Protein AF-A0A8T4A0U0-F1 (afdb_monomer)

pLDDT: mean 72.63, std 15.57, range [42.16, 94.19]

Radius of gyration: 21.51 Å; Cα contacts (8 Å, |Δi|>4): 151; chains: 1; bounding box: 48×40×64 Å

Secondary structure (DSSP, 8-state):
-HHHHHHHHHHHHHHHHHHHHHHHHHHHHHHHHHHHHHHHTTS-EEEEE-SSSEEEEEEE-SSSSEEEEEEEEE---TT-HHHHHHTTTS----EEEEEEEEPHHHHHHHHHHHHT--SHHHHHHHHHHHHHHHHHH--HHHHHHHHHHHT-

Mean predicted aligned error: 11.61 Å

Solvent-accessible surface area (backbone atoms only — not comparable to full-atom values): 8470 Å² total; per-residue (Å²): 113,67,65,62,51,52,53,51,53,53,53,51,52,49,52,52,43,28,54,53,16,48,52,50,50,52,54,48,52,52,49,52,52,50,52,49,53,67,70,42,72,88,45,64,70,47,76,45,81,32,80,94,57,27,36,29,39,36,37,52,36,96,69,75,63,38,44,34,40,40,39,36,40,37,52,61,66,56,36,42,70,62,44,72,72,39,51,86,78,41,90,82,60,69,44,76,49,79,49,73,40,62,34,68,72,51,48,51,56,53,50,56,54,59,73,71,54,89,43,81,76,47,50,62,54,46,46,50,46,49,50,47,45,50,49,65,67,34,41,73,67,49,48,54,51,50,54,57,60,72,74,108

Nearest PDB structures (foldseek):
  6exp-assembly1_B  TM=4.667E-01  e=1.334E+00  Sulfolobus islandicus rudivirus 3
  2pso-assembly3_C  TM=5.145E-01  e=4.246E+00  Homo sapiens

Foldseek 3Di:
DVVVVVVVVVVVVLVVQLVVQVVVLVVLQCVLVVLVCVLLVPWDWDWDDDPPRKIKIKTADPDDFFGIKIKIKHADRSSGPVCVVCVVPDVDGIDMDIDTHGDVVSVVVLVVVVVPPPDPVVVVVNVVVVVVVVVVVPPVSVCSSVVVSVVD

Sequence (152 aa):
MNEVRIIMIIAFAAIVVFMIGNYTNAKKLDRYAGTLQSKAKNRKVKYAPYGTDGFKARIQFDEGPMTQLDLAFKLVDRYNFMHYLLCFCTKDSDTMAVWCRLRDETKKKLLVSRLNAAHPKQLVEEEKKIYAVFDRINDARVNEVFDALLQI

Structure (mmCIF, N/CA/C/O backbone):
data_AF-A0A8T4A0U0-F1
#
_entry.id   AF-A0A8T4A0U0-F1
#
loop_
_atom_site.group_PDB
_atom_site.id
_atom_site.type_symbol
_atom_site.label_atom_id
_atom_site.label_alt_id
_atom_site.label_comp_id
_atom_site.label_asym_id
_atom_site.label_entity_id
_atom_site.label_seq_id
_atom_site.pdbx_PDB_ins_code
_atom_site.Cartn_x
_atom_site.Cartn_y
_atom_site.Cartn_z
_atom_site.occupancy
_atom_site.B_iso_or_equiv
_atom_site.auth_seq_id
_atom_site.auth_comp_id
_atom_site.auth_asym_id
_atom_site.auth_atom_id
_atom_site.pdbx_PDB_model_num
ATOM 1 N N . MET A 1 1 ? 29.405 -2.727 -33.351 1.00 66.75 1 MET A N 1
ATOM 2 C CA . MET A 1 1 ? 28.359 -1.694 -33.573 1.00 66.75 1 MET A CA 1
ATOM 3 C C . MET A 1 1 ? 26.954 -2.186 -33.214 1.00 66.75 1 MET A C 1
ATOM 5 O O . MET A 1 1 ? 26.252 -1.475 -32.507 1.00 66.75 1 MET A O 1
ATOM 9 N N . ASN A 1 2 ? 26.550 -3.393 -33.631 1.00 88.62 2 ASN A N 1
ATOM 10 C CA . ASN A 1 2 ? 25.223 -3.943 -33.301 1.00 88.62 2 ASN A CA 1
ATOM 11 C C . ASN A 1 2 ? 25.034 -4.234 -31.803 1.00 88.62 2 ASN A C 1
ATOM 13 O O . ASN A 1 2 ? 23.975 -3.936 -31.267 1.00 88.62 2 ASN A O 1
ATOM 17 N N . GLU A 1 3 ? 26.065 -4.723 -31.111 1.00 91.00 3 GLU A N 1
ATOM 18 C CA . GLU A 1 3 ? 26.021 -4.993 -29.663 1.00 91.00 3 GLU A CA 1
ATOM 19 C C . GLU A 1 3 ? 25.718 -3.734 -28.842 1.00 91.00 3 GLU A C 1
ATOM 21 O O . GLU A 1 3 ? 24.794 -3.726 -28.037 1.00 91.00 3 GLU A O 1
ATOM 26 N N . VAL A 1 4 ? 26.426 -2.632 -29.116 1.00 92.38 4 VAL A N 1
ATOM 27 C CA . VAL A 1 4 ? 26.180 -1.334 -28.465 1.00 92.38 4 VAL A CA 1
ATOM 28 C C . VAL A 1 4 ? 24.745 -0.868 -28.712 1.00 92.38 4 VAL A C 1
ATOM 30 O O . VAL A 1 4 ? 24.080 -0.383 -27.802 1.00 92.38 4 VAL A O 1
ATOM 33 N N . ARG A 1 5 ? 24.229 -1.065 -29.931 1.00 94.00 5 ARG A N 1
ATOM 34 C CA . ARG A 1 5 ? 22.849 -0.713 -30.283 1.00 94.00 5 ARG A CA 1
ATOM 35 C C . ARG A 1 5 ? 21.831 -1.541 -29.496 1.00 94.00 5 ARG A C 1
ATOM 37 O O . ARG A 1 5 ? 20.853 -0.982 -29.014 1.00 94.00 5 ARG A O 1
ATOM 44 N N . ILE A 1 6 ? 22.077 -2.841 -29.336 1.00 93.75 6 ILE A N 1
ATOM 45 C CA . ILE A 1 6 ? 21.231 -3.744 -28.545 1.00 93.75 6 ILE A CA 1
ATOM 46 C C . ILE A 1 6 ? 21.232 -3.324 -27.072 1.00 93.75 6 ILE A C 1
ATOM 48 O O . ILE A 1 6 ? 20.163 -3.182 -26.484 1.00 93.75 6 ILE A O 1
ATOM 52 N N . ILE A 1 7 ? 22.406 -3.047 -26.495 1.00 93.38 7 ILE A N 1
ATOM 53 C CA . ILE A 1 7 ? 22.531 -2.587 -25.103 1.00 93.38 7 ILE A CA 1
ATOM 54 C C . ILE A 1 7 ? 21.748 -1.285 -24.895 1.00 93.38 7 ILE A C 1
ATOM 56 O O . ILE A 1 7 ? 20.990 -1.171 -23.934 1.00 93.38 7 ILE A O 1
ATOM 60 N N . MET A 1 8 ? 21.868 -0.332 -25.823 1.00 94.06 8 MET A N 1
ATOM 61 C CA . MET A 1 8 ? 21.136 0.938 -25.766 1.00 94.06 8 MET A CA 1
ATOM 62 C C . MET A 1 8 ? 19.618 0.740 -25.810 1.00 94.06 8 MET A C 1
ATOM 64 O O . MET A 1 8 ? 18.896 1.389 -25.056 1.00 94.06 8 MET A O 1
ATOM 68 N N . ILE A 1 9 ? 19.125 -0.169 -26.657 1.00 93.62 9 ILE A N 1
ATOM 69 C CA . ILE A 1 9 ? 17.691 -0.478 -26.748 1.00 93.62 9 ILE A CA 1
ATOM 70 C C . ILE A 1 9 ? 17.186 -1.099 -25.440 1.00 93.62 9 ILE A C 1
ATOM 72 O O . ILE A 1 9 ? 16.143 -0.685 -24.935 1.00 93.62 9 ILE A O 1
ATOM 76 N N . ILE A 1 10 ? 17.928 -2.050 -24.865 1.00 91.50 10 ILE A N 1
ATOM 77 C CA . ILE A 1 10 ? 17.556 -2.701 -23.599 1.00 91.50 10 ILE A CA 1
ATOM 78 C C . ILE A 1 10 ? 17.548 -1.687 -22.451 1.00 91.50 10 ILE A C 1
ATOM 80 O O . ILE A 1 10 ? 16.588 -1.634 -21.684 1.00 91.50 10 ILE A O 1
ATOM 84 N N . ALA A 1 11 ? 18.580 -0.846 -22.354 1.00 91.94 11 ALA A N 1
ATOM 85 C CA . ALA A 1 11 ? 18.660 0.192 -21.332 1.00 91.94 11 ALA A CA 1
ATOM 86 C C . ALA A 1 11 ? 17.498 1.190 -21.451 1.00 91.94 11 ALA A C 1
ATOM 88 O O . ALA A 1 11 ? 16.854 1.517 -20.455 1.00 91.94 11 ALA A O 1
ATOM 89 N N . PHE A 1 12 ? 17.180 1.624 -22.673 1.00 94.19 12 PHE A N 1
ATOM 90 C CA . PHE A 1 12 ? 16.047 2.509 -22.921 1.00 94.19 12 PHE A CA 1
ATOM 91 C C . PHE A 1 12 ? 14.716 1.862 -22.514 1.00 94.19 12 PHE A C 1
ATOM 93 O O . PHE A 1 12 ? 13.919 2.483 -21.812 1.00 94.19 12 PHE A O 1
ATOM 100 N N . ALA A 1 13 ? 14.496 0.597 -22.883 1.00 89.62 13 ALA A N 1
ATOM 101 C CA . ALA A 1 13 ? 13.303 -0.144 -22.484 1.00 89.62 13 ALA A CA 1
ATOM 102 C C . ALA A 1 13 ? 13.182 -0.261 -20.95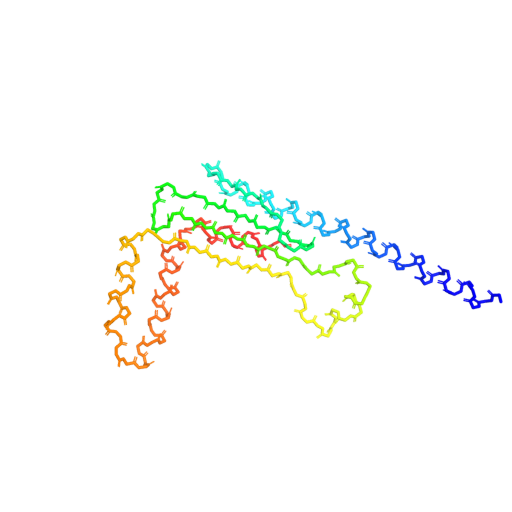4 1.00 89.62 13 ALA A C 1
ATOM 104 O O . ALA A 1 13 ? 12.100 -0.045 -20.408 1.00 89.62 13 ALA A O 1
ATOM 105 N N . ALA A 1 14 ? 14.288 -0.526 -20.252 1.00 87.62 14 ALA A N 1
ATOM 106 C CA . ALA A 1 14 ? 14.306 -0.588 -18.792 1.00 87.62 14 ALA A CA 1
ATOM 107 C C . ALA A 1 14 ? 13.918 0.755 -18.148 1.00 87.62 14 ALA A C 1
ATOM 109 O O . ALA A 1 14 ? 13.119 0.774 -17.213 1.00 87.62 14 ALA A O 1
ATOM 110 N N . ILE A 1 15 ? 14.415 1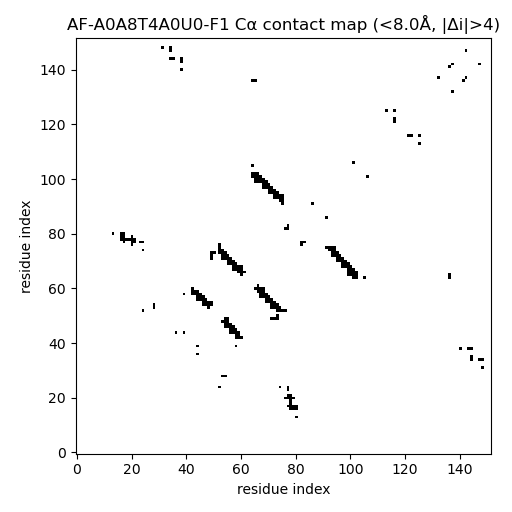.879 -18.678 1.00 90.94 15 ILE A N 1
ATOM 111 C CA . ILE A 1 15 ? 14.061 3.226 -18.197 1.00 90.94 15 ILE A CA 1
ATOM 112 C C . ILE A 1 15 ? 12.569 3.508 -18.404 1.00 90.94 15 ILE A C 1
ATOM 114 O O . ILE A 1 15 ? 11.903 4.018 -17.502 1.00 90.94 15 ILE A O 1
ATOM 118 N N . VAL A 1 16 ? 12.022 3.162 -19.572 1.00 90.81 16 VAL A N 1
ATOM 119 C CA . VAL A 1 16 ? 10.593 3.351 -19.864 1.00 90.81 16 VAL A CA 1
ATOM 120 C C . VAL A 1 16 ? 9.731 2.538 -18.897 1.00 90.81 16 VAL A C 1
ATOM 122 O O . VAL A 1 16 ? 8.794 3.081 -18.312 1.00 90.81 16 VAL A O 1
ATOM 125 N N . VAL A 1 17 ? 10.071 1.266 -18.670 1.00 88.50 17 VAL A N 1
ATOM 126 C CA . VAL A 1 17 ? 9.345 0.410 -17.720 1.00 88.50 17 VAL A CA 1
ATOM 127 C C . VAL A 1 17 ? 9.441 0.949 -16.295 1.00 88.50 17 VAL A C 1
ATOM 129 O O . VAL A 1 17 ? 8.427 0.998 -15.601 1.00 88.50 17 VAL A O 1
ATOM 132 N N . PHE A 1 18 ? 10.615 1.428 -15.881 1.00 88.69 18 PHE A N 1
ATOM 133 C CA . PHE A 1 18 ? 10.799 2.067 -14.580 1.00 88.69 18 PHE A CA 1
ATOM 134 C C . PHE A 1 18 ? 9.873 3.279 -14.405 1.00 88.69 18 PHE A C 1
ATOM 136 O O . PHE A 1 18 ? 9.171 3.380 -13.397 1.00 88.69 18 PHE A O 1
ATOM 143 N N . MET A 1 19 ? 9.811 4.172 -15.400 1.00 88.44 19 MET A N 1
ATOM 144 C CA . MET A 1 19 ? 8.946 5.355 -15.343 1.00 88.44 19 MET A CA 1
ATOM 145 C C . MET A 1 19 ? 7.460 4.986 -15.285 1.00 88.44 19 MET A C 1
ATOM 147 O O . MET A 1 19 ? 6.725 5.527 -14.458 1.00 88.44 19 MET A O 1
ATOM 151 N N . ILE A 1 20 ? 7.017 4.039 -16.119 1.00 88.81 20 ILE A N 1
ATOM 152 C CA . ILE A 1 20 ? 5.622 3.572 -16.134 1.00 88.81 20 ILE A CA 1
ATOM 153 C C . ILE A 1 20 ? 5.260 2.902 -14.803 1.00 88.81 20 ILE A C 1
ATOM 155 O O . ILE A 1 20 ? 4.187 3.161 -14.248 1.00 88.81 20 ILE A O 1
ATOM 159 N N . GLY A 1 21 ? 6.155 2.070 -14.271 1.00 85.56 21 GLY A N 1
ATOM 160 C CA . GLY A 1 21 ? 5.981 1.389 -12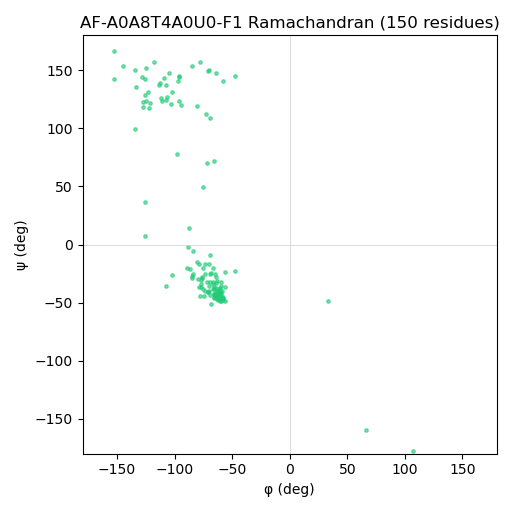.993 1.00 85.56 21 GLY A CA 1
ATOM 161 C C . GLY A 1 21 ? 5.835 2.362 -11.828 1.00 85.56 21 GLY A C 1
ATOM 162 O O . GLY A 1 21 ? 4.867 2.266 -11.074 1.00 85.56 21 GLY A O 1
ATOM 163 N N . ASN A 1 22 ? 6.731 3.350 -11.736 1.00 86.44 22 ASN A N 1
ATOM 164 C CA . ASN A 1 22 ? 6.662 4.396 -10.714 1.00 86.44 22 ASN A CA 1
ATOM 165 C C . ASN A 1 22 ? 5.385 5.226 -10.816 1.00 86.44 22 ASN A C 1
ATOM 167 O O . ASN A 1 22 ? 4.716 5.450 -9.810 1.00 86.44 22 ASN A O 1
ATOM 171 N N . TYR A 1 23 ? 5.008 5.642 -12.026 1.00 88.44 23 TYR A N 1
ATOM 172 C CA . TYR A 1 23 ? 3.774 6.396 -12.232 1.00 88.44 23 TYR A CA 1
ATOM 173 C C . TYR A 1 23 ? 2.536 5.588 -11.815 1.00 88.44 23 TYR A C 1
ATOM 175 O O . TYR A 1 23 ? 1.635 6.103 -11.152 1.00 88.44 23 TYR A O 1
ATOM 183 N N . THR A 1 24 ? 2.506 4.299 -12.159 1.00 86.12 24 THR A N 1
ATOM 184 C CA . THR A 1 24 ? 1.403 3.402 -11.796 1.00 86.12 24 THR A CA 1
ATOM 185 C C . THR A 1 24 ? 1.326 3.193 -10.284 1.00 86.12 24 THR A C 1
ATOM 187 O O . THR A 1 24 ? 0.231 3.249 -9.722 1.00 86.12 24 THR A O 1
ATOM 190 N N . ASN A 1 25 ? 2.467 2.996 -9.615 1.00 87.38 25 ASN A N 1
ATOM 191 C CA . ASN A 1 25 ? 2.527 2.872 -8.159 1.00 87.38 25 ASN A CA 1
ATOM 192 C C . ASN A 1 25 ? 2.060 4.159 -7.471 1.00 87.38 25 ASN A C 1
ATOM 194 O O . ASN A 1 25 ? 1.181 4.088 -6.615 1.00 87.38 25 ASN A O 1
ATOM 198 N N . ALA A 1 26 ? 2.547 5.326 -7.900 1.00 86.00 26 ALA A N 1
ATOM 199 C CA . ALA A 1 26 ? 2.110 6.615 -7.365 1.00 86.00 26 ALA A CA 1
ATOM 200 C C . ALA A 1 26 ? 0.587 6.792 -7.488 1.00 86.00 26 ALA A C 1
ATOM 202 O O . ALA A 1 26 ? -0.098 7.044 -6.498 1.00 86.00 26 ALA A O 1
ATOM 203 N N . LYS A 1 27 ? 0.028 6.523 -8.676 1.00 87.94 27 LYS A N 1
ATOM 204 C CA . LYS A 1 27 ? -1.419 6.608 -8.918 1.00 87.94 27 LYS A CA 1
ATOM 205 C C . LYS A 1 27 ? -2.228 5.648 -8.035 1.00 87.94 27 LYS A C 1
ATOM 207 O O . LYS A 1 27 ? -3.325 5.994 -7.597 1.00 87.94 27 LYS A O 1
ATOM 212 N N . LYS A 1 28 ? -1.718 4.438 -7.777 1.00 85.06 28 LYS A N 1
ATOM 213 C CA . LYS A 1 28 ? -2.362 3.473 -6.871 1.00 85.06 28 LYS A CA 1
ATOM 214 C C . LYS A 1 28 ? -2.309 3.927 -5.413 1.00 85.06 28 LYS A C 1
ATOM 216 O O . LYS A 1 28 ? -3.334 3.848 -4.741 1.00 85.06 28 LYS A O 1
ATOM 221 N N . LEU A 1 29 ? -1.166 4.436 -4.942 1.00 85.50 29 LEU A N 1
ATOM 222 C CA . LEU A 1 29 ? -1.036 4.981 -3.583 1.00 85.50 29 LEU A CA 1
ATOM 223 C C . LEU A 1 29 ? -2.031 6.121 -3.359 1.00 85.50 29 LEU A C 1
ATOM 225 O O . LEU A 1 29 ? -2.759 6.097 -2.368 1.00 85.50 29 LEU A O 1
ATOM 229 N N . ASP A 1 30 ? -2.128 7.050 -4.312 1.00 86.88 30 ASP A N 1
ATOM 230 C CA . ASP A 1 30 ? -3.078 8.164 -4.251 1.00 86.88 30 ASP A CA 1
ATOM 231 C C . ASP A 1 30 ? -4.525 7.673 -4.205 1.00 86.88 30 ASP A C 1
ATOM 233 O O . ASP A 1 30 ? -5.339 8.175 -3.427 1.00 86.88 30 ASP A O 1
ATOM 237 N N . ARG A 1 31 ? -4.860 6.644 -4.992 1.00 85.19 31 ARG A N 1
ATOM 238 C CA . ARG A 1 31 ? -6.204 6.055 -4.988 1.00 85.19 31 ARG A CA 1
ATOM 239 C C . ARG A 1 31 ? -6.526 5.376 -3.657 1.00 85.19 31 ARG A C 1
ATOM 241 O O . ARG A 1 31 ? -7.634 5.556 -3.147 1.00 85.19 31 ARG A O 1
ATOM 248 N N . TYR A 1 32 ? -5.584 4.635 -3.077 1.00 83.06 32 TYR A N 1
ATOM 249 C CA . TYR A 1 32 ? -5.764 4.000 -1.769 1.00 83.06 32 TYR A CA 1
ATOM 250 C C . TYR A 1 32 ? -5.896 5.038 -0.651 1.00 83.06 32 TYR A C 1
ATOM 252 O O . TYR A 1 32 ? -6.820 4.946 0.158 1.00 83.06 32 TYR A O 1
ATOM 260 N N . ALA A 1 33 ? -5.044 6.064 -0.638 1.00 84.19 33 ALA A N 1
ATOM 261 C CA . ALA A 1 33 ? -5.120 7.159 0.324 1.00 84.19 33 ALA A CA 1
ATOM 262 C C . ALA A 1 33 ? -6.431 7.953 0.184 1.00 84.19 33 ALA A C 1
ATOM 264 O O . ALA A 1 33 ? -7.110 8.210 1.179 1.00 84.19 33 ALA A O 1
ATOM 265 N N . GLY A 1 34 ? -6.845 8.279 -1.043 1.00 83.62 34 GLY A N 1
ATOM 266 C CA . GLY A 1 34 ? -8.105 8.974 -1.315 1.00 83.62 34 GLY A CA 1
ATOM 267 C C . GLY A 1 34 ? -9.330 8.158 -0.893 1.00 83.62 34 GLY A C 1
ATOM 268 O O . GLY A 1 34 ? -10.228 8.680 -0.228 1.00 83.62 34 GLY A O 1
ATOM 269 N N . THR A 1 35 ? -9.341 6.855 -1.193 1.00 81.06 35 THR A N 1
ATOM 270 C CA . THR A 1 35 ? -10.402 5.934 -0.748 1.00 81.06 35 THR A CA 1
ATOM 271 C C . THR A 1 35 ? -10.468 5.900 0.775 1.00 81.06 35 THR A C 1
ATOM 273 O O . THR A 1 35 ? -11.545 6.085 1.350 1.00 81.06 35 THR A O 1
ATOM 276 N N . LEU A 1 36 ? -9.317 5.779 1.440 1.00 80.88 36 LEU A N 1
ATOM 277 C CA . LEU A 1 36 ? -9.242 5.764 2.895 1.00 80.88 36 LEU A CA 1
ATOM 278 C C . LEU A 1 36 ? -9.747 7.070 3.518 1.00 80.88 36 LEU A C 1
ATOM 280 O O . LEU A 1 36 ? -10.541 7.037 4.456 1.00 80.88 36 LEU A O 1
ATOM 284 N N . GLN A 1 37 ? -9.343 8.219 2.977 1.00 81.81 37 GLN A N 1
ATOM 285 C CA . GLN A 1 37 ? -9.785 9.527 3.457 1.00 81.81 37 GLN A CA 1
ATOM 286 C C . GLN A 1 37 ? -11.295 9.720 3.271 1.00 81.81 37 GLN A C 1
ATOM 288 O O . GLN A 1 37 ? -11.979 10.173 4.190 1.00 81.81 37 GLN A O 1
ATOM 293 N N . SER A 1 38 ? -11.832 9.318 2.115 1.00 78.88 38 SER A N 1
ATOM 294 C CA . SER A 1 38 ? -13.262 9.428 1.806 1.00 78.88 38 SER A CA 1
ATOM 295 C C . SER A 1 38 ? -14.141 8.568 2.719 1.00 78.88 38 SER A C 1
ATOM 297 O O . SER A 1 38 ? -15.253 8.966 3.068 1.00 78.88 38 SER A O 1
ATOM 299 N N . LYS A 1 39 ? -13.642 7.404 3.147 1.00 73.31 39 LYS A N 1
ATOM 300 C CA . LYS A 1 39 ? -14.351 6.499 4.059 1.00 73.31 39 LYS A CA 1
ATOM 301 C C . LYS A 1 39 ? -14.145 6.865 5.525 1.00 73.31 39 LYS A C 1
ATOM 303 O O . LYS A 1 39 ? -15.042 6.664 6.340 1.00 73.31 39 LYS A O 1
ATOM 308 N N . ALA A 1 40 ? -13.008 7.469 5.862 1.00 71.19 40 ALA A N 1
ATOM 309 C CA . ALA A 1 40 ? -12.738 7.944 7.211 1.00 71.19 40 ALA A CA 1
ATOM 310 C C . ALA A 1 40 ? -13.581 9.168 7.609 1.00 71.19 40 ALA A C 1
ATOM 312 O O . ALA A 1 40 ? -13.667 9.409 8.808 1.00 71.19 40 ALA A O 1
ATOM 313 N N . LYS A 1 41 ? -14.189 9.883 6.638 1.00 61.81 41 LYS A N 1
ATOM 314 C CA . LYS A 1 41 ? -15.191 10.986 6.655 1.00 61.81 41 LYS A CA 1
ATOM 315 C C . LYS A 1 41 ? -15.172 12.010 7.806 1.00 61.81 41 LYS A C 1
ATOM 317 O O . LYS A 1 41 ? -15.175 13.197 7.525 1.00 61.81 41 LYS A O 1
ATOM 322 N N . ASN A 1 42 ? -15.104 11.585 9.065 1.00 62.50 42 ASN A N 1
ATOM 323 C CA . ASN A 1 42 ? -15.054 12.434 10.261 1.00 62.50 42 ASN A CA 1
ATOM 324 C C . ASN A 1 42 ? -13.863 12.135 11.194 1.00 62.50 42 ASN A C 1
ATOM 326 O O . ASN A 1 42 ? -13.803 12.650 12.307 1.00 62.50 42 ASN A O 1
ATOM 330 N N . ARG A 1 43 ? -12.921 11.280 10.785 1.00 71.88 43 ARG A N 1
ATOM 331 C CA . ARG A 1 43 ? -11.804 10.830 11.626 1.00 71.88 43 ARG A CA 1
ATOM 332 C C . ARG A 1 43 ? -10.490 11.431 11.157 1.00 71.88 43 ARG A C 1
ATOM 334 O O . ARG A 1 43 ? -10.226 11.542 9.961 1.00 71.88 43 ARG A O 1
ATOM 341 N N . LYS A 1 44 ? -9.622 11.765 12.113 1.00 76.12 44 LYS A N 1
ATOM 342 C CA . LYS A 1 44 ? -8.250 12.184 11.814 1.00 76.12 44 LYS A CA 1
ATOM 343 C C . LYS A 1 44 ? -7.468 10.984 11.282 1.00 76.12 44 LYS A C 1
ATOM 345 O O . LYS A 1 44 ? -7.151 10.068 12.042 1.00 76.12 44 LYS A O 1
ATOM 350 N N . VAL A 1 45 ? -7.157 11.015 9.988 1.00 82.75 45 VAL A N 1
ATOM 351 C CA . VAL A 1 45 ? -6.239 10.071 9.344 1.00 82.75 45 VAL A CA 1
ATOM 352 C C . VAL A 1 45 ? -4.862 10.714 9.274 1.00 82.75 45 VAL A C 1
ATOM 354 O O . VAL A 1 45 ? -4.712 11.813 8.745 1.00 82.75 45 VAL A O 1
ATOM 357 N N . LYS A 1 46 ? -3.853 10.046 9.829 1.00 86.81 46 LYS A N 1
ATOM 358 C CA . LYS A 1 46 ? -2.453 10.459 9.700 1.00 86.81 46 LYS A CA 1
ATOM 359 C C . LYS A 1 46 ? -1.737 9.503 8.767 1.00 86.81 46 LYS A C 1
ATOM 361 O O . LYS A 1 46 ? -1.718 8.305 9.038 1.00 86.81 46 LYS A O 1
ATOM 366 N N . TYR A 1 47 ? -1.132 10.042 7.720 1.00 88.62 47 TYR A N 1
ATOM 367 C CA . TYR A 1 47 ? -0.323 9.281 6.778 1.00 88.62 47 TYR A CA 1
ATOM 368 C C . TYR A 1 47 ? 1.158 9.381 7.137 1.00 88.62 47 TYR A C 1
ATOM 370 O O . TYR A 1 47 ? 1.622 10.413 7.621 1.00 88.62 47 TYR A O 1
ATOM 378 N N . ALA A 1 48 ? 1.892 8.301 6.909 1.00 87.62 48 ALA A N 1
ATOM 379 C CA . ALA A 1 48 ? 3.339 8.240 7.044 1.00 87.62 48 ALA A CA 1
ATOM 380 C C . ALA A 1 48 ? 3.912 7.305 5.969 1.00 87.62 48 ALA A C 1
ATOM 382 O O . ALA A 1 48 ? 3.211 6.389 5.543 1.00 87.62 48 ALA A O 1
ATOM 383 N N . PRO A 1 49 ? 5.166 7.480 5.532 1.00 86.94 49 PRO A N 1
ATOM 384 C CA . PRO A 1 49 ? 5.793 6.551 4.594 1.00 86.94 49 PRO A CA 1
ATOM 385 C C . PRO A 1 49 ? 5.953 5.145 5.201 1.00 86.94 49 PRO A C 1
ATOM 387 O O . PRO A 1 49 ? 6.165 4.989 6.410 1.00 86.94 49 PRO A O 1
ATOM 390 N N . TYR A 1 50 ? 5.855 4.110 4.361 1.00 84.56 50 TYR A N 1
ATOM 391 C CA . TYR A 1 50 ? 6.094 2.715 4.735 1.00 84.56 50 TYR A CA 1
ATOM 392 C C . TYR A 1 50 ? 6.962 1.994 3.706 1.00 84.56 50 TYR A C 1
ATOM 394 O O . TYR A 1 50 ? 6.471 1.510 2.691 1.00 84.56 50 TYR A O 1
ATOM 402 N N . GLY A 1 51 ? 8.258 1.881 3.996 1.00 81.06 51 GLY A N 1
ATOM 403 C CA . GLY A 1 51 ? 9.214 1.378 3.010 1.00 81.06 51 GLY A CA 1
ATOM 404 C C . GLY A 1 51 ? 9.359 2.342 1.828 1.00 81.06 51 GLY A C 1
ATOM 405 O O . GLY A 1 51 ? 9.056 3.527 1.960 1.00 81.06 51 GLY A O 1
ATOM 406 N N . THR A 1 52 ? 9.843 1.835 0.696 1.00 77.00 52 THR A N 1
ATOM 407 C CA . THR A 1 52 ? 10.001 2.604 -0.550 1.00 77.00 52 THR A CA 1
ATOM 408 C C . THR A 1 52 ? 8.680 2.817 -1.287 1.00 77.00 52 THR A C 1
ATOM 410 O O . THR A 1 52 ? 8.449 3.904 -1.801 1.00 77.00 52 THR A O 1
ATOM 413 N N . ASP A 1 53 ? 7.788 1.823 -1.271 1.00 78.44 53 ASP A N 1
ATOM 414 C CA . ASP A 1 53 ? 6.610 1.767 -2.152 1.00 78.44 53 ASP A CA 1
ATOM 415 C C . ASP A 1 53 ? 5.299 1.595 -1.379 1.00 78.44 53 ASP A C 1
ATOM 417 O O . ASP A 1 53 ? 4.379 0.878 -1.780 1.00 78.44 53 ASP A O 1
ATOM 421 N N . GLY A 1 54 ? 5.215 2.222 -0.210 1.00 86.06 54 GLY A N 1
ATOM 422 C CA . GLY A 1 54 ? 4.086 2.049 0.685 1.00 86.06 54 GLY A CA 1
ATOM 423 C C . GLY A 1 54 ? 3.817 3.244 1.581 1.00 86.06 54 GLY A C 1
ATOM 424 O O . GLY A 1 54 ? 4.648 4.137 1.758 1.00 86.06 54 GLY A O 1
ATOM 425 N N . PHE A 1 55 ? 2.642 3.231 2.204 1.00 88.56 55 PHE A N 1
ATOM 426 C CA . PHE A 1 55 ? 2.288 4.179 3.253 1.00 88.56 55 PHE A CA 1
ATOM 427 C C . PHE A 1 55 ? 1.632 3.471 4.436 1.00 88.56 55 PHE A C 1
ATOM 429 O O . PHE A 1 55 ? 0.952 2.454 4.296 1.00 88.56 55 PHE A O 1
ATOM 436 N N . LYS A 1 56 ? 1.817 4.044 5.623 1.00 89.94 56 LYS A N 1
ATOM 437 C CA . LYS A 1 56 ? 1.006 3.759 6.799 1.00 89.94 56 LYS A CA 1
ATOM 438 C C . LYS A 1 56 ? -0.074 4.811 6.933 1.00 89.94 56 LYS A C 1
ATOM 440 O O . LYS A 1 56 ? 0.195 5.998 6.763 1.00 89.94 56 LYS A O 1
ATOM 445 N N . ALA A 1 57 ? -1.264 4.385 7.314 1.00 87.06 57 ALA A N 1
ATOM 446 C CA . ALA A 1 57 ? -2.326 5.273 7.731 1.00 87.06 57 ALA A CA 1
ATOM 447 C C . ALA A 1 57 ? -2.784 4.913 9.137 1.00 87.06 57 ALA A C 1
ATOM 449 O O . ALA A 1 57 ? -3.059 3.758 9.443 1.00 87.06 57 ALA A O 1
ATOM 450 N N . ARG A 1 58 ? -2.879 5.923 9.994 1.00 88.69 58 ARG A N 1
ATOM 451 C CA . ARG A 1 58 ? -3.400 5.798 11.350 1.00 88.69 58 ARG A CA 1
ATOM 452 C C . ARG A 1 58 ? -4.730 6.511 11.447 1.00 88.69 58 ARG A C 1
ATOM 454 O O . ARG A 1 58 ? -4.791 7.716 11.214 1.00 88.69 58 ARG A O 1
ATOM 461 N N . ILE A 1 59 ? -5.755 5.785 11.865 1.00 84.38 59 ILE A N 1
ATOM 462 C CA . ILE A 1 59 ? -7.099 6.295 12.118 1.00 84.38 59 ILE A CA 1
ATOM 463 C C . ILE A 1 59 ? -7.357 6.221 13.620 1.00 84.38 59 ILE A C 1
ATOM 465 O O . ILE A 1 59 ? -7.195 5.168 14.237 1.00 84.38 59 ILE A O 1
ATOM 469 N N . GLN A 1 60 ? -7.742 7.345 14.220 1.00 84.31 60 GLN A N 1
ATOM 470 C CA . GLN A 1 60 ? -8.133 7.405 15.630 1.00 84.31 60 GLN A CA 1
ATOM 471 C C . GLN A 1 60 ? -9.654 7.318 15.782 1.00 84.31 60 GLN A C 1
ATOM 473 O O . GLN A 1 60 ? -10.412 7.817 14.944 1.00 84.31 60 GLN A O 1
ATOM 478 N N . PHE A 1 61 ? -10.088 6.641 16.845 1.00 78.12 61 PHE A N 1
ATOM 479 C CA . PHE A 1 61 ? -11.494 6.403 17.153 1.00 78.12 61 PHE A CA 1
ATOM 480 C C . PHE A 1 61 ? -11.812 6.975 18.534 1.00 78.12 61 PHE A C 1
ATOM 482 O O . PHE A 1 61 ? -11.261 6.516 19.534 1.00 78.12 61 PHE A O 1
ATOM 489 N N . ASP A 1 62 ? -12.712 7.959 18.577 1.00 76.19 62 ASP A N 1
ATOM 490 C CA . ASP A 1 62 ? -13.182 8.561 19.833 1.00 76.19 62 ASP A CA 1
ATOM 491 C C . ASP A 1 62 ? -14.204 7.650 20.543 1.00 76.19 62 ASP A C 1
ATOM 493 O O . ASP A 1 62 ? -14.204 7.508 21.769 1.00 76.19 62 ASP A O 1
ATOM 497 N N . GLU A 1 63 ? -15.011 6.937 19.754 1.00 70.31 63 GLU A N 1
ATOM 498 C CA . GLU A 1 63 ? -16.055 6.015 20.207 1.00 70.31 63 GLU A CA 1
ATOM 499 C C . GLU A 1 63 ? -15.877 4.615 19.606 1.00 70.31 63 GLU A C 1
ATOM 501 O O . GLU A 1 63 ? -15.359 4.454 18.495 1.00 70.31 63 GLU A O 1
ATOM 506 N N . GLY A 1 64 ? -16.349 3.603 20.341 1.00 69.12 64 GLY A N 1
ATOM 507 C CA . GLY A 1 64 ? -16.314 2.197 19.941 1.00 69.12 64 GLY A CA 1
ATOM 508 C C . GLY A 1 64 ? -15.285 1.341 20.700 1.00 69.12 64 GLY A C 1
ATOM 509 O O . GLY A 1 64 ? -14.610 1.811 21.622 1.00 69.12 64 GLY A O 1
ATOM 510 N N . PRO A 1 65 ? -15.169 0.050 20.335 1.00 64.88 65 PRO A N 1
ATOM 511 C CA . PRO A 1 65 ? -14.315 -0.918 21.032 1.00 64.88 65 PRO A CA 1
ATOM 512 C C . PRO A 1 65 ? -12.812 -0.717 20.769 1.00 64.88 65 PRO A C 1
ATOM 514 O O . PRO A 1 65 ? -11.977 -1.236 21.522 1.00 64.88 65 PRO A O 1
ATOM 517 N N . MET A 1 66 ? -12.471 0.030 19.718 1.00 70.12 66 MET A N 1
ATOM 518 C CA . MET A 1 66 ? -11.116 0.387 19.300 1.00 70.12 66 MET A CA 1
ATOM 519 C C . MET A 1 66 ? -10.809 1.844 19.650 1.00 70.12 66 MET A C 1
ATOM 521 O O . MET A 1 66 ? -11.683 2.701 19.603 1.00 70.12 66 MET A O 1
ATOM 525 N N . THR A 1 67 ? -9.548 2.131 19.955 1.00 79.81 67 THR A N 1
ATOM 526 C CA . THR A 1 67 ? -9.021 3.497 20.097 1.00 79.81 67 THR A CA 1
ATOM 527 C C . THR A 1 67 ? -8.215 3.925 18.870 1.00 79.81 67 THR A C 1
ATOM 529 O O . THR A 1 67 ? -8.122 5.113 18.563 1.00 79.81 67 THR A O 1
ATOM 532 N N . GLN A 1 68 ? -7.63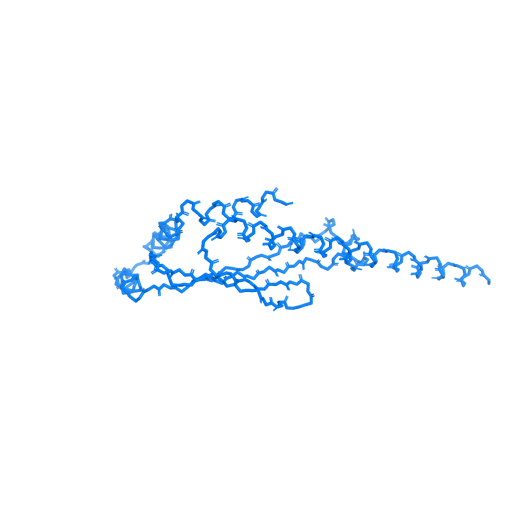8 2.964 18.143 1.00 82.25 68 GLN A N 1
ATOM 533 C CA . GLN A 1 68 ? -6.775 3.226 16.993 1.00 82.25 68 GLN A CA 1
ATOM 534 C C . GLN A 1 68 ? -6.804 2.060 16.001 1.00 82.25 68 GLN A C 1
ATOM 536 O O . GLN A 1 68 ? -6.795 0.900 16.412 1.00 82.25 68 GLN A O 1
ATOM 541 N N . LEU A 1 69 ? -6.765 2.381 14.711 1.00 82.38 69 LEU A N 1
ATOM 542 C CA . LEU A 1 69 ? -6.515 1.457 13.607 1.00 82.38 69 LEU A CA 1
ATOM 543 C C . LEU A 1 69 ? -5.277 1.951 12.855 1.00 82.38 69 LEU A C 1
ATOM 545 O O . LEU A 1 69 ? -5.250 3.090 12.395 1.00 82.38 69 LEU A O 1
ATOM 549 N N . ASP A 1 70 ? -4.253 1.115 12.752 1.00 84.31 70 ASP A N 1
ATOM 550 C CA . ASP A 1 70 ? -3.091 1.342 11.903 1.00 84.31 70 ASP A CA 1
ATOM 551 C C . ASP A 1 70 ? -3.179 0.407 10.696 1.00 84.31 70 ASP A C 1
ATOM 553 O O . ASP A 1 70 ? -3.308 -0.807 10.835 1.00 84.31 70 ASP A O 1
ATOM 557 N N . LEU A 1 71 ? -3.083 0.979 9.507 1.00 84.31 71 LEU A N 1
ATOM 558 C CA . LEU A 1 71 ? -3.018 0.284 8.232 1.00 84.31 71 LEU A CA 1
ATOM 559 C C . LEU A 1 71 ? -1.627 0.513 7.656 1.00 84.31 71 LEU A C 1
ATOM 561 O O . LEU A 1 71 ? -1.111 1.626 7.738 1.00 84.31 71 LEU A O 1
ATOM 565 N N . ALA A 1 72 ? -1.019 -0.503 7.063 1.00 85.56 72 ALA A N 1
ATOM 566 C CA . ALA A 1 72 ? 0.164 -0.339 6.236 1.00 85.56 72 ALA A CA 1
ATOM 567 C C . ALA A 1 72 ? -0.059 -1.006 4.888 1.00 85.56 72 ALA A C 1
ATOM 569 O O . ALA A 1 72 ? -0.319 -2.203 4.821 1.00 85.56 72 ALA A O 1
ATOM 570 N N . PHE A 1 73 ? 0.076 -0.215 3.834 1.00 83.69 73 PHE A N 1
ATOM 571 C CA . PHE A 1 73 ? 0.029 -0.664 2.454 1.00 83.69 73 PHE A CA 1
ATOM 572 C C . PHE A 1 73 ? 1.446 -0.732 1.930 1.00 83.69 73 PHE A C 1
ATOM 574 O O . PHE A 1 73 ? 2.198 0.233 2.071 1.00 83.69 73 PHE A O 1
ATOM 581 N N . LYS A 1 74 ? 1.796 -1.849 1.306 1.00 84.50 74 LYS A N 1
ATOM 582 C CA . LYS A 1 74 ? 3.033 -2.002 0.555 1.00 84.50 74 LYS A CA 1
ATOM 583 C C . LYS A 1 74 ? 2.680 -2.509 -0.834 1.00 84.50 74 LYS A C 1
ATOM 585 O O . LYS A 1 74 ? 2.108 -3.591 -0.977 1.00 84.50 74 LYS A O 1
ATOM 590 N N . LEU A 1 75 ? 3.007 -1.704 -1.838 1.00 83.75 75 LEU A N 1
ATOM 591 C CA . LEU A 1 75 ? 2.850 -2.089 -3.228 1.00 83.75 75 LEU A CA 1
ATOM 592 C C . LEU A 1 75 ? 3.971 -3.024 -3.658 1.00 83.75 75 LEU A C 1
ATOM 594 O O . LEU A 1 75 ? 5.059 -3.032 -3.083 1.00 83.75 75 LEU A O 1
ATOM 598 N N . VAL A 1 76 ? 3.691 -3.789 -4.706 1.00 84.12 76 VAL A N 1
ATOM 599 C CA . VAL A 1 76 ? 4.727 -4.523 -5.430 1.00 84.12 76 VAL A CA 1
ATOM 600 C C . VAL A 1 76 ? 5.609 -3.552 -6.226 1.00 84.12 76 VAL A C 1
ATOM 602 O O . VAL A 1 76 ? 5.141 -2.513 -6.710 1.00 84.12 76 VAL A O 1
ATOM 60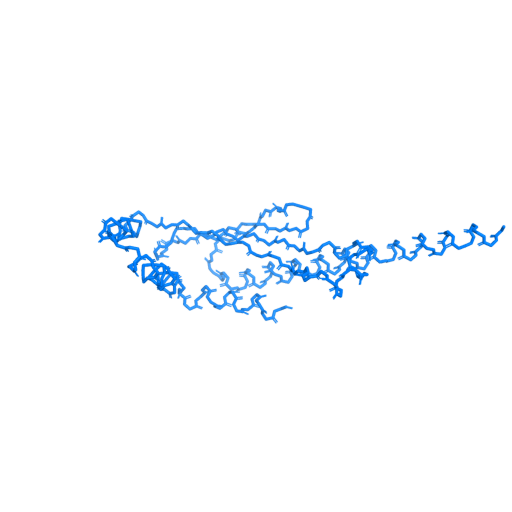5 N N . ASP A 1 77 ? 6.876 -3.918 -6.406 1.00 80.56 77 ASP A N 1
ATOM 606 C CA . ASP A 1 77 ? 7.886 -3.159 -7.149 1.00 80.56 77 ASP A CA 1
ATOM 607 C C . ASP A 1 77 ? 7.633 -3.202 -8.666 1.00 80.56 77 ASP A C 1
ATOM 609 O O . ASP A 1 77 ? 8.367 -3.812 -9.442 1.00 80.56 77 ASP A O 1
ATOM 613 N N . ARG A 1 78 ? 6.574 -2.527 -9.124 1.00 80.00 78 ARG A N 1
ATOM 614 C CA . ARG A 1 78 ? 6.178 -2.460 -10.543 1.00 80.00 78 ARG A CA 1
ATOM 615 C C . ARG A 1 78 ? 7.138 -1.662 -11.419 1.00 80.00 78 ARG A C 1
ATOM 617 O O . ARG A 1 78 ? 6.980 -1.659 -12.636 1.00 80.00 78 ARG A O 1
ATOM 624 N N . TYR A 1 79 ? 8.099 -0.966 -10.824 1.00 78.69 79 TYR A N 1
ATOM 625 C CA . TYR A 1 79 ? 9.210 -0.334 -11.536 1.00 78.69 79 TYR A CA 1
ATOM 626 C C . TYR A 1 79 ? 10.321 -1.336 -11.879 1.00 78.69 79 TYR A C 1
ATOM 628 O O . TYR A 1 79 ? 11.175 -1.041 -12.713 1.00 78.69 79 TYR A O 1
ATOM 636 N N . ASN A 1 80 ? 10.321 -2.522 -11.261 1.00 81.06 80 ASN A N 1
ATOM 637 C CA . ASN A 1 80 ? 11.287 -3.564 -11.559 1.00 81.06 80 ASN A CA 1
ATOM 638 C C . ASN A 1 80 ? 10.866 -4.313 -12.830 1.00 81.06 80 ASN A C 1
ATOM 640 O O . ASN A 1 80 ? 9.821 -4.955 -12.871 1.00 81.06 80 ASN A O 1
ATOM 644 N N . PHE A 1 81 ? 11.703 -4.284 -13.866 1.00 77.12 81 PHE A N 1
ATOM 645 C CA . PHE A 1 81 ? 11.451 -5.020 -15.108 1.00 77.12 81 PHE A CA 1
ATOM 646 C C . PHE A 1 81 ? 11.240 -6.525 -14.864 1.00 77.12 81 PHE A C 1
ATOM 648 O O . PHE A 1 81 ? 10.368 -7.144 -15.475 1.00 77.12 81 PHE A O 1
ATOM 65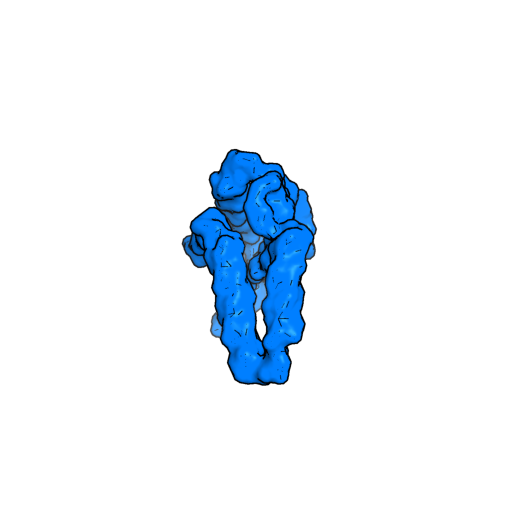5 N N . MET A 1 82 ? 11.980 -7.098 -13.907 1.00 81.38 82 MET A N 1
ATOM 656 C CA . MET A 1 82 ? 11.852 -8.508 -13.537 1.00 81.38 82 MET A CA 1
ATOM 657 C C . MET A 1 82 ? 10.491 -8.833 -12.926 1.00 81.38 82 MET A C 1
ATOM 659 O O . MET A 1 82 ? 10.058 -9.974 -13.052 1.00 81.38 82 MET A O 1
ATOM 663 N N . HIS A 1 83 ? 9.791 -7.860 -12.328 1.00 80.56 83 HIS A N 1
ATOM 664 C CA . HIS A 1 83 ? 8.436 -8.084 -11.826 1.00 80.56 83 HIS A CA 1
ATOM 665 C C . HIS A 1 83 ? 7.515 -8.549 -12.955 1.00 80.56 83 HIS A C 1
ATOM 667 O O . HIS A 1 83 ? 6.827 -9.545 -12.793 1.00 80.56 83 HIS A O 1
ATOM 673 N N . TYR A 1 84 ? 7.545 -7.912 -14.129 1.00 77.44 84 TYR A N 1
ATOM 674 C CA . TYR A 1 84 ? 6.664 -8.294 -15.240 1.00 77.44 84 TYR A CA 1
ATOM 675 C C . TYR A 1 84 ? 7.015 -9.649 -15.852 1.00 77.44 84 TYR A C 1
ATOM 677 O O . TYR A 1 84 ? 6.126 -10.366 -16.302 1.00 77.44 84 TYR A O 1
ATOM 685 N N . LEU A 1 85 ? 8.298 -10.013 -15.850 1.00 79.19 85 LEU A N 1
ATOM 686 C CA . LEU A 1 85 ? 8.733 -11.332 -16.305 1.00 79.19 85 LEU A CA 1
ATOM 687 C C . LEU A 1 85 ? 8.316 -12.428 -15.324 1.00 79.19 85 LEU A C 1
ATOM 689 O O . LEU A 1 85 ? 7.887 -13.503 -15.737 1.00 79.19 85 LEU A O 1
ATOM 693 N N . LEU A 1 86 ? 8.445 -12.154 -14.027 1.00 80.06 86 LEU A N 1
ATOM 694 C CA . LEU A 1 86 ? 8.223 -13.137 -12.977 1.00 80.06 86 LEU A CA 1
ATOM 695 C C . LEU A 1 86 ? 6.777 -13.200 -12.500 1.00 80.06 86 LEU A C 1
ATOM 697 O O . LEU A 1 86 ? 6.409 -14.247 -11.998 1.00 80.06 86 LEU A O 1
ATOM 701 N N . CYS A 1 87 ? 5.944 -12.178 -12.712 1.00 77.06 87 CYS A N 1
ATOM 702 C CA . CYS A 1 87 ? 4.552 -12.111 -12.236 1.00 77.06 87 CYS A CA 1
ATOM 703 C C . CYS A 1 87 ? 3.679 -13.293 -12.708 1.00 77.06 87 CYS A C 1
ATOM 705 O O . CYS A 1 87 ? 2.713 -13.669 -12.050 1.00 77.06 87 CYS A O 1
ATOM 707 N N . PHE A 1 88 ? 4.037 -13.949 -13.817 1.00 72.38 88 PHE A N 1
ATOM 708 C CA . PHE A 1 88 ? 3.366 -15.181 -14.253 1.00 72.38 88 PHE A CA 1
ATOM 709 C C . PHE A 1 88 ? 3.648 -16.386 -13.339 1.00 72.38 88 PHE A C 1
ATOM 711 O O . PHE A 1 88 ? 2.841 -17.311 -13.262 1.00 72.38 88 PHE A O 1
ATOM 718 N N . CYS A 1 89 ? 4.784 -16.372 -12.645 1.00 79.44 89 CYS A N 1
ATOM 719 C CA . CYS A 1 89 ? 5.259 -17.428 -11.754 1.00 79.44 89 CYS A CA 1
ATOM 720 C C . CYS A 1 89 ? 5.158 -17.027 -10.274 1.00 79.44 89 CYS A C 1
ATOM 722 O O . CYS A 1 89 ? 4.881 -17.868 -9.418 1.00 79.44 89 CYS A O 1
ATOM 724 N N . THR A 1 90 ? 5.389 -15.752 -9.963 1.00 71.56 90 THR A N 1
ATOM 725 C CA . THR A 1 90 ? 5.311 -15.182 -8.624 1.00 71.56 90 THR A CA 1
ATOM 726 C C . THR A 1 90 ? 3.921 -14.592 -8.436 1.00 71.56 90 THR A C 1
ATOM 728 O O . THR A 1 90 ? 3.495 -13.697 -9.158 1.00 71.56 90 THR A O 1
ATOM 731 N N . LYS A 1 91 ? 3.177 -15.096 -7.447 1.00 71.75 91 LYS A N 1
ATOM 732 C CA . LYS A 1 91 ? 1.884 -14.525 -7.035 1.00 71.75 91 LYS A CA 1
ATOM 733 C C . LYS A 1 91 ? 2.103 -13.237 -6.229 1.00 71.75 91 LYS A C 1
ATOM 735 O O . LYS A 1 91 ? 1.587 -13.108 -5.122 1.00 71.75 91 LYS A O 1
ATOM 740 N N . ASP A 1 92 ? 2.917 -12.325 -6.751 1.00 72.81 92 ASP A N 1
ATOM 741 C CA . ASP A 1 92 ? 3.228 -11.068 -6.084 1.00 72.81 92 ASP A CA 1
ATOM 742 C C . ASP A 1 92 ? 2.010 -10.148 -6.164 1.00 72.81 92 ASP A C 1
ATOM 744 O O . ASP A 1 92 ? 1.625 -9.671 -7.233 1.00 72.81 92 ASP A O 1
ATOM 748 N N . SER A 1 93 ? 1.395 -9.897 -5.013 1.00 74.62 93 SER A N 1
ATOM 749 C CA . SER A 1 93 ? 0.253 -9.000 -4.865 1.00 74.62 93 SER A CA 1
ATOM 750 C C . SER A 1 93 ? 0.600 -7.836 -3.946 1.00 74.62 93 SER A C 1
ATOM 752 O O . SER A 1 93 ? 1.488 -7.937 -3.097 1.00 74.62 93 SER A O 1
ATOM 754 N N . ASP A 1 94 ? -0.132 -6.728 -4.083 1.00 80.56 94 ASP A N 1
ATOM 755 C CA . ASP A 1 94 ? -0.055 -5.655 -3.091 1.00 80.56 94 ASP A CA 1
ATOM 756 C C . ASP A 1 94 ? -0.430 -6.231 -1.718 1.00 80.56 94 ASP A C 1
ATOM 758 O O . ASP A 1 94 ? -1.318 -7.080 -1.599 1.00 80.56 94 ASP A O 1
ATOM 762 N N . THR A 1 95 ? 0.274 -5.799 -0.677 1.00 79.31 95 THR A N 1
ATOM 763 C CA . THR A 1 95 ? 0.066 -6.302 0.682 1.00 79.31 95 THR A CA 1
ATOM 764 C C . THR A 1 95 ? -0.484 -5.198 1.564 1.00 79.31 95 THR A C 1
ATOM 766 O O . THR A 1 95 ? -0.035 -4.050 1.520 1.00 79.31 95 THR A O 1
ATOM 769 N N . MET A 1 96 ? -1.466 -5.559 2.385 1.00 80.19 96 MET A N 1
ATOM 770 C CA . MET A 1 96 ? -2.026 -4.684 3.401 1.00 80.19 96 MET A CA 1
ATOM 771 C C . MET A 1 96 ? -1.931 -5.381 4.751 1.00 80.19 96 MET A C 1
ATOM 773 O O . MET A 1 96 ? -2.443 -6.483 4.934 1.00 80.19 96 MET A O 1
ATOM 777 N N . ALA A 1 97 ? -1.287 -4.722 5.704 1.00 79.00 97 ALA A N 1
ATOM 778 C CA . ALA A 1 97 ? -1.245 -5.150 7.089 1.00 79.00 97 ALA A CA 1
ATOM 779 C C . ALA A 1 97 ? -2.122 -4.227 7.935 1.00 79.00 97 ALA A C 1
ATOM 781 O O . ALA A 1 97 ? -2.107 -3.006 7.767 1.00 79.00 97 ALA A O 1
ATOM 782 N N . VAL A 1 98 ? -2.886 -4.823 8.846 1.00 77.69 98 VAL A N 1
ATOM 783 C CA . VAL A 1 98 ? -3.837 -4.109 9.697 1.00 77.69 98 VAL A CA 1
ATOM 784 C C . VAL A 1 98 ? -3.541 -4.423 11.152 1.00 77.69 98 VAL A C 1
ATOM 786 O O . VAL A 1 98 ? -3.464 -5.583 11.552 1.00 77.69 98 VAL A O 1
ATOM 789 N N . TRP A 1 99 ? -3.418 -3.377 11.958 1.00 79.81 99 TRP A N 1
ATOM 790 C CA . TRP A 1 99 ? -3.303 -3.473 13.404 1.00 79.81 99 TRP A CA 1
ATOM 791 C C . TRP A 1 99 ? -4.365 -2.605 14.049 1.00 79.81 99 TRP A C 1
ATOM 793 O O . TRP A 1 99 ? -4.652 -1.501 13.595 1.00 79.81 99 TRP A O 1
ATOM 803 N N . CYS A 1 100 ? -4.924 -3.074 15.155 1.00 77.88 100 CYS A N 1
ATOM 804 C CA . CYS A 1 100 ? -5.853 -2.282 15.937 1.00 77.88 100 CYS A CA 1
ATOM 805 C C . CYS A 1 100 ? -5.443 -2.245 17.403 1.00 77.88 100 CYS A C 1
ATOM 807 O O . CYS A 1 100 ? -4.933 -3.216 17.967 1.00 77.88 100 CYS A O 1
ATOM 809 N N . ARG A 1 101 ? -5.671 -1.096 18.036 1.00 80.44 101 ARG A N 1
ATOM 810 C CA . ARG A 1 101 ? -5.556 -0.937 19.478 1.00 80.44 101 ARG A CA 1
ATOM 811 C C . ARG A 1 101 ? -6.955 -0.909 20.062 1.00 80.44 101 ARG A C 1
ATOM 813 O O . ARG A 1 101 ? -7.766 -0.046 19.734 1.00 80.44 101 ARG A O 1
ATOM 820 N N . LEU A 1 102 ? -7.216 -1.858 20.948 1.00 74.56 102 LEU A N 1
ATOM 821 C CA . LEU A 1 102 ? -8.484 -1.969 21.657 1.00 74.56 102 LEU A CA 1
ATOM 822 C C . LEU A 1 102 ? -8.495 -1.086 22.905 1.00 74.56 102 LEU A C 1
ATOM 824 O O . LEU A 1 102 ? -7.444 -0.816 23.498 1.00 74.56 102 LEU A O 1
ATOM 828 N N . ARG A 1 103 ? -9.690 -0.661 23.320 1.00 76.31 103 ARG A N 1
ATOM 829 C CA . ARG A 1 103 ? -9.910 -0.030 24.628 1.00 76.31 103 ARG A CA 1
ATOM 830 C C . ARG A 1 103 ? -9.749 -1.079 25.739 1.00 76.31 103 ARG A C 1
ATOM 832 O O . ARG A 1 103 ? -10.001 -2.263 25.515 1.00 76.31 103 ARG A O 1
ATOM 839 N N . ASP A 1 104 ? -9.306 -0.669 26.927 1.00 74.62 104 ASP A N 1
ATOM 840 C CA . ASP A 1 104 ? -8.927 -1.612 27.994 1.00 74.62 104 ASP A CA 1
ATOM 841 C C . ASP A 1 104 ? -10.090 -2.481 28.492 1.00 74.62 104 ASP A C 1
ATOM 843 O O . ASP A 1 104 ? -9.882 -3.650 28.811 1.00 74.62 104 ASP A O 1
ATOM 847 N N . GLU A 1 105 ? -11.323 -1.973 28.473 1.00 67.50 105 GLU A N 1
ATOM 848 C CA . GLU A 1 105 ? -12.521 -2.772 28.770 1.00 67.50 105 GLU A CA 1
ATOM 849 C C . GLU A 1 105 ? -12.712 -3.925 27.773 1.00 67.50 105 GLU A C 1
ATOM 851 O O . GLU A 1 105 ? -13.030 -5.051 28.160 1.00 67.50 105 GLU A O 1
ATOM 856 N N . THR A 1 106 ? -12.449 -3.674 26.490 1.00 63.44 106 THR A N 1
ATOM 857 C CA . THR A 1 106 ? -12.505 -4.678 25.422 1.00 63.44 106 THR A CA 1
ATOM 858 C C . THR A 1 106 ? -11.359 -5.686 25.547 1.00 63.44 106 THR A C 1
ATOM 860 O O . THR A 1 106 ? -11.577 -6.887 25.384 1.00 63.44 106 THR A O 1
ATOM 863 N N . LYS A 1 107 ? -10.146 -5.232 25.904 1.00 64.00 107 LYS A N 1
ATOM 864 C CA . LYS A 1 107 ? -9.000 -6.124 26.164 1.00 64.00 107 LYS A CA 1
ATOM 865 C C . LYS A 1 107 ? -9.266 -7.066 27.334 1.00 64.00 107 LYS A C 1
ATOM 867 O O . LYS A 1 107 ? -8.969 -8.250 27.231 1.00 64.00 107 LYS A O 1
ATOM 872 N N . LYS A 1 108 ? -9.841 -6.557 28.429 1.00 62.28 108 LYS A N 1
ATOM 873 C CA . LYS A 1 108 ? -10.193 -7.367 29.605 1.00 62.28 108 LYS A CA 1
ATOM 874 C C . LYS A 1 108 ? -11.197 -8.462 29.244 1.00 62.28 108 LYS A C 1
ATOM 876 O O . LYS A 1 108 ? -10.978 -9.609 29.612 1.00 62.28 108 LYS A O 1
ATOM 881 N N . LYS A 1 109 ? -12.233 -8.147 28.455 1.00 59.81 109 LYS A N 1
ATOM 882 C CA . LYS A 1 109 ? -13.203 -9.146 27.965 1.00 59.81 109 LYS A CA 1
ATOM 883 C C . LYS A 1 109 ? -12.545 -10.244 27.114 1.00 59.81 109 LYS A C 1
ATOM 885 O O . LYS A 1 109 ? -12.872 -11.411 27.294 1.00 59.81 109 LYS A O 1
ATOM 890 N N . LEU A 1 110 ? -11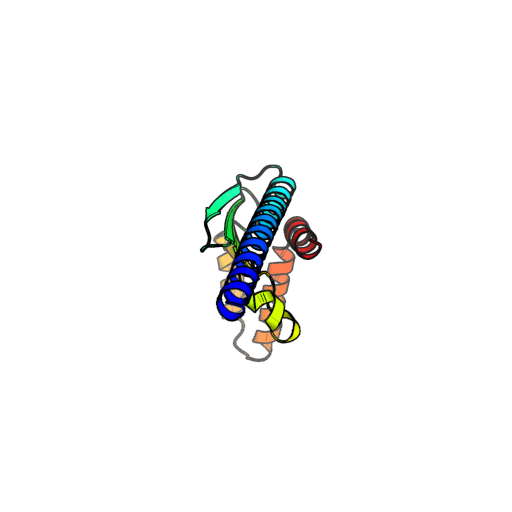.594 -9.882 26.248 1.00 62.00 110 LEU A N 1
ATOM 891 C CA . LEU A 1 110 ? -10.831 -10.828 25.417 1.00 62.00 110 LEU A CA 1
ATOM 892 C C . LEU A 1 110 ? -9.837 -11.691 26.211 1.00 62.00 110 LEU A C 1
ATOM 894 O O . LEU A 1 110 ? -9.607 -12.851 25.876 1.00 62.00 110 LEU A O 1
ATOM 898 N N . LEU A 1 111 ? -9.219 -11.134 27.252 1.00 59.19 111 LEU A N 1
ATOM 899 C CA . LEU A 1 111 ? -8.301 -11.877 28.119 1.00 59.19 111 LEU A CA 1
ATOM 900 C C . LEU A 1 111 ? -9.054 -12.887 28.987 1.00 59.19 111 LEU A C 1
ATOM 902 O O . LEU A 1 111 ? -8.607 -14.021 29.126 1.00 59.19 111 LEU A O 1
ATOM 906 N N . VAL A 1 112 ? -10.215 -12.494 29.518 1.00 58.12 112 VAL A N 1
ATOM 907 C CA . VAL A 1 112 ? -11.090 -13.380 30.298 1.00 58.12 112 VAL A CA 1
ATOM 908 C C . VAL A 1 112 ? -11.630 -14.530 29.443 1.00 58.12 112 VAL A C 1
ATOM 910 O O . VAL A 1 112 ? -11.704 -15.651 29.937 1.00 58.12 112 VAL A O 1
ATOM 913 N N . SER A 1 113 ? -11.954 -14.305 28.163 1.00 57.06 113 SER A N 1
ATOM 914 C CA . SER A 1 113 ? -12.336 -15.410 27.272 1.00 57.06 113 SER A CA 1
ATOM 915 C C . SER A 1 113 ? -11.171 -16.375 27.027 1.00 57.06 113 SER A C 1
ATOM 917 O O . SER A 1 113 ? -11.339 -17.571 27.239 1.00 57.06 113 SER A O 1
ATOM 919 N N . ARG A 1 114 ? -9.965 -15.857 26.736 1.00 54.38 114 ARG A N 1
ATOM 920 C CA . ARG A 1 114 ? -8.761 -16.685 26.517 1.00 54.38 114 ARG A CA 1
ATOM 921 C C . ARG A 1 114 ? -8.346 -17.520 27.726 1.00 54.38 114 ARG A C 1
ATOM 923 O O . ARG A 1 114 ? -7.904 -18.650 27.561 1.00 54.38 114 ARG A O 1
ATOM 930 N N . LEU A 1 115 ? -8.465 -16.974 28.936 1.00 56.97 115 LEU A N 1
ATOM 931 C CA . LEU A 1 115 ? -8.116 -17.682 30.175 1.00 56.97 115 LEU A CA 1
ATOM 932 C C . LEU A 1 115 ? -9.071 -18.843 30.489 1.00 56.97 115 LEU A C 1
ATOM 934 O O . LEU A 1 115 ? -8.669 -19.791 31.156 1.00 56.97 115 LEU A O 1
ATOM 938 N N . ASN A 1 116 ? -10.304 -18.801 29.979 1.00 56.66 116 ASN A N 1
ATOM 939 C CA . ASN A 1 116 ? -11.287 -19.871 30.154 1.00 56.66 116 ASN A CA 1
ATOM 940 C C . ASN A 1 116 ? -11.145 -21.016 29.126 1.00 56.66 116 ASN A C 1
ATOM 942 O O . ASN A 1 116 ? -11.839 -22.024 29.249 1.00 56.66 116 ASN A O 1
ATOM 946 N N . ALA A 1 117 ? -10.258 -20.898 28.131 1.00 52.53 117 ALA A N 1
ATOM 947 C CA . ALA A 1 117 ? -10.082 -21.877 27.058 1.00 52.53 117 ALA A CA 1
ATOM 948 C C . ALA A 1 117 ? -8.899 -22.828 27.327 1.00 52.53 117 ALA A C 1
ATOM 950 O O . ALA A 1 117 ? -7.820 -22.699 26.753 1.00 52.53 117 ALA A O 1
ATOM 951 N N . ALA A 1 118 ? -9.102 -23.818 28.199 1.00 53.38 118 ALA A N 1
ATOM 952 C CA . ALA A 1 118 ? -8.090 -24.818 28.568 1.00 53.38 118 ALA A CA 1
ATOM 953 C C . ALA A 1 118 ? -8.047 -26.063 27.646 1.00 53.38 118 ALA A C 1
ATOM 955 O O . ALA A 1 118 ? -7.417 -27.065 27.988 1.00 53.38 118 ALA A O 1
ATOM 956 N N . HIS A 1 119 ? -8.686 -26.035 26.468 1.00 47.28 119 HIS A N 1
ATOM 957 C CA . HIS A 1 119 ? -8.713 -27.179 25.547 1.00 47.28 119 HIS A CA 1
ATOM 958 C C . HIS A 1 119 ? -8.405 -26.805 24.082 1.00 47.28 119 HIS A C 1
ATOM 960 O O . HIS A 1 119 ? -8.995 -25.872 23.540 1.00 47.28 119 HIS A O 1
ATOM 966 N N . PRO A 1 120 ? -7.559 -27.576 23.368 1.00 51.47 120 PRO A N 1
ATOM 967 C CA . PRO A 1 120 ? -7.082 -27.230 22.022 1.00 51.47 120 PRO A CA 1
ATOM 968 C C . PRO A 1 120 ? -8.172 -27.238 20.933 1.00 51.47 120 PRO A C 1
ATOM 970 O O . PRO A 1 120 ? -8.018 -26.574 19.913 1.00 51.47 120 PRO A O 1
ATOM 973 N N . LYS A 1 121 ? -9.312 -27.914 21.150 1.00 50.00 121 LYS A N 1
ATOM 974 C CA . LYS A 1 121 ? -10.487 -27.825 20.256 1.00 50.00 121 LYS A CA 1
ATOM 975 C C . LYS A 1 121 ? -11.273 -26.519 20.432 1.00 50.00 121 LYS A C 1
ATOM 977 O O . LYS A 1 121 ? -11.853 -26.033 19.468 1.00 50.00 121 LYS A O 1
ATOM 982 N N . GLN A 1 122 ? -11.233 -25.920 21.625 1.00 48.06 122 GLN A N 1
ATOM 983 C CA . GLN A 1 122 ? -11.805 -24.595 21.874 1.00 48.06 122 GLN A CA 1
ATOM 984 C C . GLN A 1 122 ? -10.937 -23.482 21.291 1.00 48.06 122 GLN A C 1
ATOM 986 O O . GLN A 1 122 ? -11.463 -22.415 21.039 1.00 48.06 122 GLN A O 1
ATOM 991 N N . LEU A 1 123 ? -9.652 -23.718 21.011 1.00 42.53 123 LEU A N 1
ATOM 992 C CA . LEU A 1 123 ? -8.747 -22.724 20.423 1.00 42.53 123 LEU A CA 1
ATOM 993 C C . LEU A 1 123 ? -9.143 -22.338 18.988 1.00 42.53 123 LEU A C 1
ATOM 995 O O . LEU A 1 123 ? -9.094 -21.166 18.644 1.00 42.53 123 LEU A O 1
ATOM 999 N N . VAL A 1 124 ? -9.637 -23.289 18.188 1.00 50.59 124 VAL A N 1
ATOM 1000 C CA . VAL A 1 124 ? -10.183 -23.033 16.836 1.00 50.59 124 VAL A CA 1
ATOM 1001 C C . VAL A 1 124 ? -11.537 -22.308 16.908 1.00 50.59 124 VAL A C 1
ATOM 1003 O O . VAL A 1 124 ? -11.883 -21.493 16.053 1.00 50.59 124 VAL A O 1
ATOM 1006 N N . GLU A 1 125 ? -12.316 -22.575 17.954 1.00 49.59 125 GLU A N 1
ATOM 1007 C CA . GLU A 1 125 ? -13.608 -21.931 18.213 1.00 49.59 125 GLU A CA 1
ATOM 1008 C C . GLU A 1 125 ? -13.441 -20.534 18.843 1.00 49.59 125 GLU A C 1
ATOM 1010 O O . GLU A 1 125 ? -14.228 -19.627 18.590 1.00 49.59 125 GLU A O 1
ATOM 1015 N N . GLU A 1 126 ? -12.365 -20.333 19.601 1.00 46.00 126 GLU A N 1
ATOM 1016 C CA . GLU A 1 126 ? -11.883 -19.061 20.130 1.00 46.00 126 GLU A CA 1
ATOM 1017 C C . GLU A 1 126 ? -11.221 -18.220 19.045 1.00 46.00 126 GLU A C 1
ATOM 1019 O O . GLU A 1 126 ? -11.457 -17.023 19.015 1.00 46.00 126 GLU A O 1
ATOM 1024 N N . GLU A 1 127 ? -10.471 -18.806 18.110 1.00 44.62 127 GLU A N 1
ATOM 1025 C CA . GLU A 1 127 ? -10.029 -18.123 16.893 1.00 44.62 127 GLU A CA 1
ATOM 1026 C C . GLU A 1 127 ? -11.233 -17.682 16.075 1.00 44.62 127 GLU A C 1
ATOM 1028 O O . GLU A 1 127 ? -11.306 -16.515 15.715 1.00 44.62 127 GLU A O 1
ATOM 1033 N N . LYS A 1 128 ? -12.245 -18.539 15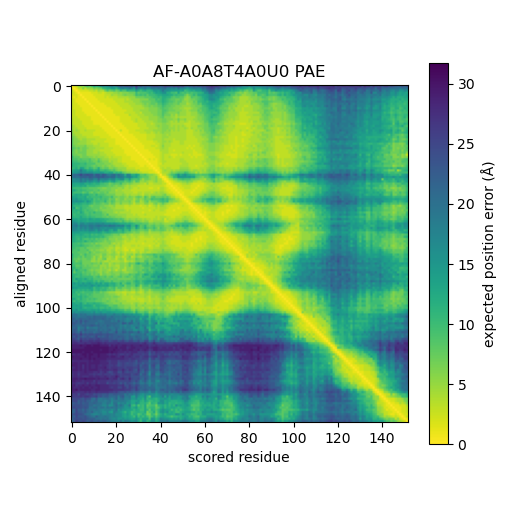.882 1.00 47.81 128 LYS A N 1
ATOM 1034 C CA . LYS A 1 128 ? -13.530 -18.120 15.300 1.00 47.81 128 LYS A CA 1
ATOM 1035 C C . LYS A 1 128 ? -14.225 -17.036 16.118 1.00 47.81 128 LYS A C 1
ATOM 1037 O O . LYS A 1 128 ? -14.874 -16.195 15.518 1.00 47.81 128 LYS A O 1
ATOM 1042 N N . LYS A 1 129 ? -14.085 -16.994 17.447 1.00 47.47 129 LYS A N 1
ATOM 1043 C CA . LYS A 1 129 ? -14.580 -15.883 18.283 1.00 47.47 129 LYS A CA 1
ATOM 1044 C C . LYS A 1 129 ? -13.702 -14.640 18.199 1.00 47.47 129 LYS A C 1
ATOM 1046 O O . LYS A 1 129 ? -14.238 -13.559 18.351 1.00 47.47 129 LYS A O 1
ATOM 1051 N N . ILE A 1 130 ? -12.401 -14.751 17.951 1.00 45.41 130 ILE A N 1
ATOM 1052 C CA . ILE A 1 130 ? -11.477 -13.634 17.720 1.00 45.41 130 ILE A CA 1
ATOM 1053 C C . ILE A 1 130 ? -11.727 -13.053 16.336 1.00 45.41 130 ILE A C 1
ATOM 1055 O O . ILE A 1 130 ? -11.765 -11.839 16.228 1.00 45.41 130 ILE A O 1
ATOM 1059 N N . TYR A 1 131 ? -11.977 -13.888 15.326 1.00 47.81 131 TYR A N 1
ATOM 1060 C CA . TYR A 1 131 ? -12.492 -13.500 14.016 1.00 47.81 131 TYR A CA 1
ATOM 1061 C C . TYR A 1 131 ? -13.914 -12.963 14.120 1.00 47.81 131 TYR A C 1
ATOM 1063 O O . TYR A 1 131 ? -14.181 -11.951 13.509 1.00 47.81 131 TYR A O 1
ATOM 1071 N N . ALA A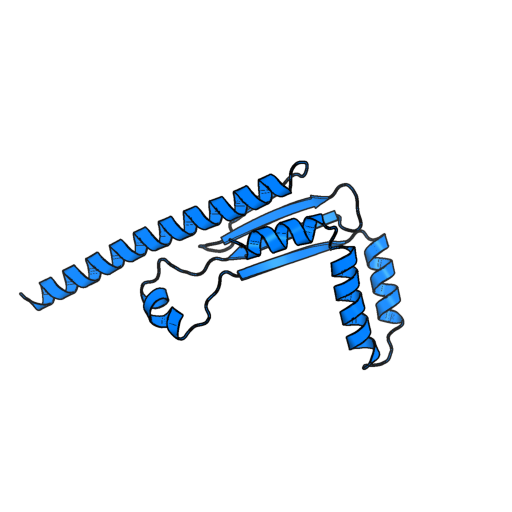 1 132 ? -14.786 -13.517 14.970 1.00 45.41 132 ALA A N 1
ATOM 1072 C CA . ALA A 1 132 ? -16.123 -12.972 15.218 1.00 45.41 132 ALA A CA 1
ATOM 1073 C C . ALA A 1 132 ? -16.093 -11.687 16.061 1.00 45.41 132 ALA A C 1
ATOM 1075 O O . ALA A 1 132 ? -17.012 -10.881 16.012 1.00 45.41 132 ALA A O 1
ATOM 1076 N N . VAL A 1 133 ? -15.053 -11.484 16.872 1.00 43.97 133 VAL A N 1
ATOM 1077 C CA . VAL A 1 133 ? -14.764 -10.233 17.574 1.00 43.97 133 VAL A CA 1
ATOM 1078 C C . VAL A 1 133 ? -14.126 -9.262 16.599 1.00 43.97 133 VAL A C 1
ATOM 1080 O O . VAL A 1 133 ? -14.495 -8.109 16.645 1.00 43.97 133 VAL A O 1
ATOM 1083 N N . PHE A 1 134 ? -13.289 -9.700 15.663 1.00 44.06 134 PHE A N 1
ATOM 1084 C CA . PHE A 1 134 ? -12.896 -8.932 14.486 1.00 44.06 134 PHE A CA 1
ATOM 1085 C C . PHE A 1 134 ? -14.088 -8.657 13.570 1.00 44.06 134 PHE A C 1
ATOM 1087 O O . PHE A 1 134 ? -14.070 -7.606 12.970 1.00 44.06 134 PHE A O 1
ATOM 1094 N N . ASP A 1 135 ? -15.135 -9.489 13.539 1.00 45.31 135 ASP A N 1
ATOM 1095 C CA . ASP A 1 135 ? -16.383 -9.266 12.797 1.00 45.31 135 ASP A CA 1
ATOM 1096 C C . ASP A 1 135 ? -17.378 -8.392 13.572 1.00 45.31 135 ASP A C 1
ATOM 1098 O O . ASP A 1 135 ? -18.220 -7.727 12.989 1.00 45.31 135 ASP A O 1
ATOM 1102 N N . ARG A 1 136 ? -17.296 -8.366 14.907 1.00 42.16 136 ARG A N 1
ATOM 1103 C CA . ARG A 1 136 ? -18.042 -7.428 15.769 1.00 42.16 136 ARG A CA 1
ATOM 1104 C C . ARG A 1 136 ? -17.330 -6.087 15.914 1.00 42.16 136 ARG A C 1
ATOM 1106 O O . ARG A 1 136 ? -17.961 -5.081 16.214 1.00 42.16 136 ARG A O 1
ATOM 1113 N N . ILE A 1 137 ? -16.010 -6.091 15.772 1.00 43.31 137 ILE A N 1
ATOM 1114 C CA . ILE A 1 137 ? -15.146 -4.922 15.661 1.00 43.31 137 ILE A CA 1
ATOM 1115 C C . ILE A 1 137 ? -15.069 -4.476 14.184 1.00 43.31 137 ILE A C 1
ATOM 1117 O O . ILE A 1 137 ? -14.843 -3.290 13.933 1.00 43.31 137 ILE A O 1
ATOM 1121 N N . ASN A 1 138 ? -15.381 -5.365 13.226 1.00 44.50 138 ASN A N 1
ATOM 1122 C CA . ASN A 1 138 ? -15.911 -5.052 11.899 1.00 44.50 138 ASN A CA 1
ATOM 1123 C C . ASN A 1 138 ? -17.298 -4.463 12.115 1.00 44.50 138 ASN A C 1
ATOM 1125 O O . ASN A 1 138 ? -18.339 -5.034 11.804 1.00 44.50 138 ASN A O 1
ATOM 1129 N N . ASP A 1 139 ? -17.308 -3.244 12.629 1.00 48.38 139 ASP A N 1
ATOM 1130 C CA . ASP A 1 139 ? -18.357 -2.316 12.273 1.00 48.38 139 ASP A CA 1
ATOM 1131 C C . ASP A 1 139 ? -18.491 -2.374 10.736 1.00 48.38 139 ASP A C 1
ATOM 1133 O O . ASP A 1 139 ? -17.473 -2.518 10.044 1.00 48.38 139 ASP A O 1
ATOM 1137 N N . ALA A 1 140 ? -19.697 -2.241 10.174 1.00 47.06 140 ALA A N 1
ATOM 1138 C CA . ALA A 1 140 ? -19.913 -2.250 8.714 1.00 47.06 140 ALA A CA 1
ATOM 1139 C C . ALA A 1 140 ? -18.932 -1.316 7.960 1.00 47.06 140 ALA A C 1
ATOM 1141 O O . ALA A 1 140 ? -18.600 -1.522 6.801 1.00 47.06 140 ALA A O 1
ATOM 1142 N N . ARG A 1 141 ? -18.390 -0.332 8.684 1.00 49.34 141 ARG A N 1
ATOM 1143 C CA . ARG A 1 141 ? -17.371 0.646 8.306 1.00 49.34 141 ARG A CA 1
ATOM 1144 C C . ARG A 1 141 ? -15.970 0.079 8.034 1.00 49.34 141 ARG A C 1
ATOM 1146 O O . ARG A 1 141 ? -15.273 0.648 7.202 1.00 49.34 141 ARG A O 1
ATOM 1153 N N . VAL A 1 142 ? -15.523 -0.973 8.729 1.00 51.56 142 VAL A N 1
ATOM 1154 C CA . VAL A 1 142 ? -14.207 -1.598 8.475 1.00 51.56 142 VAL A CA 1
ATOM 1155 C C . VAL A 1 142 ? -14.294 -2.485 7.243 1.00 51.56 142 VAL A C 1
ATOM 1157 O O . VAL A 1 142 ? -13.451 -2.330 6.370 1.00 51.56 142 VAL A O 1
ATOM 1160 N N . ASN A 1 143 ? -15.348 -3.299 7.111 1.00 53.34 143 ASN A N 1
ATOM 1161 C CA . ASN A 1 143 ? -15.605 -4.072 5.891 1.00 53.34 143 ASN A CA 1
ATOM 1162 C C . ASN A 1 143 ? -15.844 -3.157 4.689 1.00 53.34 143 ASN A C 1
ATOM 1164 O O . ASN A 1 143 ? -15.254 -3.381 3.652 1.00 53.34 143 ASN A O 1
ATOM 1168 N N . GLU A 1 144 ? -16.556 -2.036 4.824 1.00 54.91 144 GLU A N 1
ATOM 1169 C CA . GLU A 1 144 ? -16.657 -1.059 3.731 1.00 54.91 144 GLU A CA 1
ATOM 1170 C C . GLU A 1 144 ? -15.308 -0.482 3.289 1.00 54.91 144 GLU A C 1
ATOM 1172 O O . GLU A 1 144 ? -15.140 -0.160 2.115 1.00 54.91 144 GLU A O 1
ATOM 1177 N N . VAL A 1 145 ? -14.370 -0.279 4.217 1.00 54.59 145 VAL A N 1
ATOM 1178 C CA . VAL A 1 145 ? -13.015 0.178 3.884 1.00 54.59 145 VAL A CA 1
ATOM 1179 C C . VAL A 1 145 ? -12.226 -0.972 3.263 1.00 54.59 145 VAL A C 1
ATOM 1181 O O . VAL A 1 145 ? -11.575 -0.770 2.247 1.00 54.59 145 VAL A O 1
ATOM 1184 N N . PHE A 1 146 ? -12.312 -2.171 3.832 1.00 57.09 146 PHE A N 1
ATOM 1185 C CA . PHE A 1 146 ? -11.579 -3.359 3.405 1.00 57.09 146 PHE A CA 1
ATOM 1186 C C . PHE A 1 146 ? -12.060 -3.864 2.038 1.00 57.09 146 PHE A C 1
ATOM 1188 O O . PHE A 1 146 ? -11.259 -3.984 1.119 1.00 57.09 146 PHE A O 1
ATOM 1195 N N . ASP A 1 147 ? -13.366 -4.050 1.863 1.00 59.38 147 ASP A N 1
ATOM 1196 C CA . ASP A 1 147 ? -14.018 -4.450 0.616 1.00 59.38 147 ASP A CA 1
ATOM 1197 C C . ASP A 1 147 ? -13.816 -3.398 -0.478 1.00 59.38 147 ASP A C 1
ATOM 1199 O O . ASP A 1 147 ? -13.520 -3.753 -1.615 1.00 59.38 147 ASP A O 1
ATOM 1203 N N . ALA A 1 148 ? -13.893 -2.099 -0.156 1.00 55.91 148 ALA A N 1
ATOM 1204 C CA . ALA A 1 148 ? -13.606 -1.052 -1.140 1.00 55.91 148 ALA A CA 1
ATOM 1205 C C . ALA A 1 148 ? -12.131 -1.030 -1.563 1.00 55.91 148 ALA A C 1
ATOM 1207 O O . ALA A 1 148 ? -11.840 -0.695 -2.706 1.00 55.91 148 ALA A O 1
ATOM 1208 N N . LEU A 1 149 ? -11.205 -1.375 -0.665 1.00 55.22 149 LEU A N 1
ATOM 1209 C CA . LEU A 1 149 ? -9.780 -1.470 -0.986 1.00 55.22 149 LEU A CA 1
ATOM 1210 C C . LEU A 1 149 ? -9.436 -2.755 -1.750 1.00 55.22 149 LEU A C 1
ATOM 1212 O O . LEU A 1 149 ? -8.529 -2.722 -2.573 1.00 55.22 149 LEU A O 1
ATOM 1216 N N . LEU A 1 150 ? -10.161 -3.853 -1.515 1.00 55.31 150 LEU A N 1
ATOM 1217 C CA . LEU A 1 150 ? -10.004 -5.124 -2.234 1.00 55.31 150 LEU A CA 1
ATOM 1218 C C . LEU A 1 150 ? -10.673 -5.136 -3.621 1.00 55.31 150 LEU A C 1
ATOM 1220 O O . LEU A 1 150 ? -10.371 -6.011 -4.428 1.00 55.31 150 LEU A O 1
ATOM 1224 N N . GLN A 1 151 ? -11.579 -4.194 -3.904 1.00 53.03 151 GLN A N 1
ATOM 1225 C CA . GLN A 1 151 ? -12.232 -4.020 -5.212 1.00 53.03 151 GLN A CA 1
ATOM 1226 C C . GLN A 1 151 ? -11.456 -3.104 -6.185 1.00 53.03 151 GLN A C 1
ATOM 1228 O O . GLN A 1 151 ? -11.911 -2.896 -7.313 1.00 53.03 151 GLN A O 1
ATOM 1233 N N . ILE A 1 152 ? -10.323 -2.527 -5.761 1.00 48.72 152 ILE A N 1
ATOM 1234 C CA . ILE A 1 152 ? -9.450 -1.643 -6.564 1.00 48.72 152 ILE A CA 1
ATOM 1235 C C . ILE A 1 152 ? -8.282 -2.430 -7.160 1.00 48.72 152 ILE A C 1
ATOM 1237 O O . ILE A 1 152 ? -7.926 -2.116 -8.323 1.00 48.72 152 ILE A O 1
#